Protein AF-A0A1M7EDC1-F1 (afdb_monomer_lite)

Sequence (51 aa):
IQMRSKAVVSGVPITTTIAALTSTVEGLMDKYDYGRFEVCSLQEYHRHIVK

Radius of gyration: 16.7 Å; chains: 1; bounding box: 43×23×36 Å

Secondary structure (DSSP, 8-state):
-HHHHHHHHTT-----SHHHHHHHHHHHHHTSSTT------HHHHHHHH--

Foldseek 3Di:
DVVVVVCVVVVHDDDDDPVSVVVVVVVCVVCVVPDDDPDDDPVVVVVVVPD

pLDDT: mean 86.79, std 11.6, range [53.25, 97.81]

Structure (mmCIF, N/CA/C/O backbone):
data_AF-A0A1M7EDC1-F1
#
_entry.id   AF-A0A1M7EDC1-F1
#
loop_
_atom_site.group_PDB
_atom_site.id
_atom_site.type_symbol
_atom_site.label_atom_id
_atom_site.label_alt_id
_atom_site.label_comp_id
_atom_site.label_asym_id
_atom_site.label_entity_id
_atom_site.label_seq_id
_atom_site.pdbx_PDB_ins_code
_atom_site.Cartn_x
_atom_site.Cartn_y
_atom_site.Cartn_z
_atom_site.occupancy
_atom_site.B_iso_or_equiv
_atom_site.auth_seq_id
_atom_site.auth_comp_id
_atom_site.auth_asym_id
_atom_site.auth_atom_id
_atom_site.pdbx_PDB_model_num
ATOM 1 N N . ILE A 1 1 ? -12.666 2.859 20.104 1.00 67.12 1 ILE A N 1
ATOM 2 C CA . ILE A 1 1 ? -12.360 3.669 18.894 1.00 67.12 1 ILE A CA 1
ATOM 3 C C . ILE A 1 1 ? -13.391 3.332 17.819 1.00 67.12 1 ILE A C 1
ATOM 5 O O . ILE A 1 1 ? -13.191 2.394 17.062 1.00 67.12 1 ILE A O 1
ATOM 9 N N . GLN A 1 2 ? -14.533 4.030 17.800 1.00 84.88 2 GLN A N 1
ATOM 10 C CA . GLN A 1 2 ? -15.661 3.654 16.928 1.00 84.88 2 GLN A CA 1
ATOM 11 C C . GLN A 1 2 ? -15.409 3.945 15.444 1.00 84.88 2 GLN A C 1
ATOM 13 O O . GLN A 1 2 ? -15.875 3.199 14.590 1.00 84.88 2 GLN A O 1
ATOM 18 N N . MET A 1 3 ? -14.643 4.995 15.141 1.00 88.44 3 MET A N 1
ATOM 19 C CA . MET A 1 3 ? -14.393 5.432 13.767 1.00 88.44 3 MET A CA 1
ATOM 20 C C . MET A 1 3 ? -13.634 4.368 12.952 1.00 88.44 3 MET A C 1
ATOM 22 O O . MET A 1 3 ? -14.083 3.993 11.875 1.00 88.44 3 MET A O 1
ATOM 26 N N . ARG A 1 4 ? -12.563 3.782 13.518 1.00 91.88 4 ARG A N 1
ATOM 27 C CA . ARG A 1 4 ? -11.803 2.698 12.864 1.00 91.88 4 ARG A CA 1
ATOM 28 C C . ARG A 1 4 ? -12.636 1.431 12.678 1.00 91.88 4 ARG A C 1
ATOM 30 O O . ARG A 1 4 ? -12.633 0.864 11.596 1.00 91.88 4 ARG A O 1
ATOM 37 N N . SER A 1 5 ? -13.363 1.002 13.711 1.00 94.00 5 SER A N 1
ATOM 38 C CA . SER A 1 5 ? -14.196 -0.205 13.631 1.00 94.00 5 SER A CA 1
ATOM 39 C C . SER A 1 5 ? -15.309 -0.064 12.591 1.00 94.00 5 SER A C 1
ATOM 41 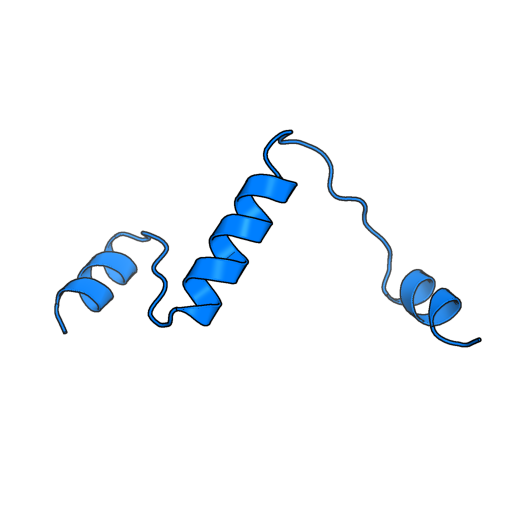O O . SER A 1 5 ? -15.540 -1.001 11.836 1.00 94.00 5 SER A O 1
ATOM 43 N N . LYS A 1 6 ? -15.954 1.108 12.496 1.00 95.50 6 LYS A N 1
ATOM 44 C CA . LYS A 1 6 ? -16.946 1.385 11.448 1.00 95.50 6 LYS A CA 1
ATOM 45 C C . LYS A 1 6 ? -16.327 1.368 10.052 1.00 95.50 6 LYS A C 1
ATOM 47 O O . LYS A 1 6 ? -16.873 0.705 9.183 1.00 95.50 6 LYS A O 1
ATOM 52 N N . ALA A 1 7 ? -15.192 2.041 9.850 1.00 94.69 7 ALA A N 1
ATOM 53 C CA . ALA A 1 7 ? -14.522 2.070 8.549 1.00 94.69 7 ALA A CA 1
ATOM 54 C C . ALA A 1 7 ? -14.179 0.654 8.049 1.00 94.69 7 ALA A C 1
ATOM 56 O O . ALA A 1 7 ? -14.496 0.318 6.912 1.00 94.69 7 ALA A O 1
ATOM 57 N N . VAL A 1 8 ? -13.640 -0.201 8.928 1.00 94.06 8 VAL A N 1
ATOM 58 C CA . VAL A 1 8 ? -13.317 -1.602 8.602 1.00 94.06 8 VAL A CA 1
ATOM 59 C C . VAL A 1 8 ? -14.567 -2.403 8.234 1.00 94.06 8 VAL A C 1
ATOM 61 O O . VAL A 1 8 ? -14.577 -3.061 7.199 1.00 94.06 8 VAL A O 1
ATOM 64 N N . VAL A 1 9 ? -15.630 -2.333 9.043 1.00 96.12 9 VAL A N 1
ATOM 65 C CA . VAL A 1 9 ? -16.887 -3.062 8.773 1.00 96.12 9 VAL A CA 1
ATOM 66 C C . VAL A 1 9 ? -17.536 -2.602 7.466 1.00 96.12 9 VAL A C 1
ATOM 68 O O . VAL A 1 9 ? -18.114 -3.410 6.747 1.00 96.12 9 VAL A O 1
ATOM 71 N N . SER A 1 10 ? -17.417 -1.318 7.136 1.00 96.81 10 SER A N 1
ATOM 72 C CA . SER A 1 10 ? -17.948 -0.740 5.901 1.00 96.81 10 SER A CA 1
ATOM 73 C C . SER A 1 10 ? -17.033 -0.921 4.684 1.00 96.81 10 SER A C 1
ATOM 75 O O . SER A 1 10 ? -17.385 -0.444 3.609 1.00 96.81 10 SER A O 1
ATOM 77 N N . GLY A 1 11 ? -15.863 -1.559 4.826 1.00 95.25 11 GLY A N 1
ATOM 78 C CA . GLY A 1 11 ? -14.898 -1.710 3.731 1.00 95.25 11 GLY A CA 1
ATOM 79 C C . GLY A 1 11 ? -14.322 -0.381 3.231 1.00 95.25 11 GLY A C 1
ATOM 80 O O . GLY A 1 11 ? -13.857 -0.299 2.097 1.00 95.25 11 GLY A O 1
ATOM 81 N N . VAL A 1 12 ? -14.368 0.668 4.057 1.00 95.31 12 VAL A N 1
ATOM 82 C CA . VAL A 1 12 ? -13.855 1.999 3.723 1.00 95.31 12 VAL A CA 1
ATOM 83 C C . VAL A 1 12 ? -12.368 2.054 4.085 1.00 95.31 12 VAL A C 1
ATOM 85 O O . VAL A 1 12 ? -12.031 1.892 5.264 1.00 95.31 12 VAL A O 1
ATOM 88 N N . PRO A 1 13 ? -11.465 2.303 3.117 1.00 92.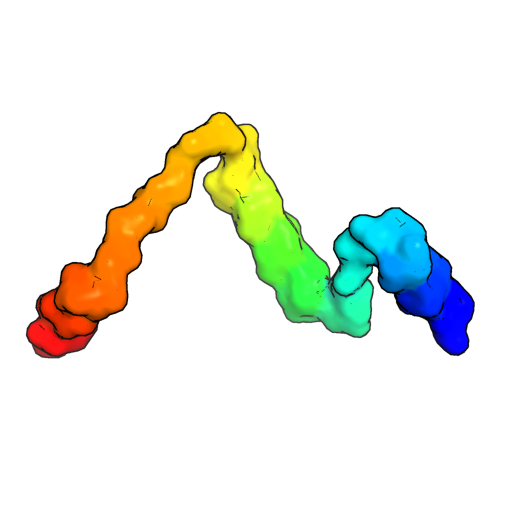94 13 PRO A N 1
ATOM 89 C CA . PRO A 1 13 ? -10.049 2.494 3.404 1.00 92.94 13 PRO A CA 1
ATOM 90 C C . PRO A 1 13 ? -9.840 3.646 4.393 1.00 92.94 13 PRO A C 1
ATOM 92 O O . PRO A 1 13 ? -10.421 4.721 4.244 1.00 92.94 13 PRO A O 1
ATOM 95 N N . ILE A 1 14 ? -9.005 3.430 5.408 1.00 94.31 14 ILE A N 1
ATOM 96 C CA . ILE A 1 14 ? -8.700 4.431 6.433 1.00 94.31 14 ILE A CA 1
ATOM 97 C C . ILE A 1 14 ? -7.204 4.450 6.736 1.00 94.31 14 ILE A C 1
ATOM 99 O O . ILE A 1 14 ? -6.564 3.408 6.864 1.00 94.31 14 ILE A O 1
ATOM 103 N N . THR A 1 15 ? -6.659 5.648 6.918 1.00 95.62 15 THR A N 1
ATOM 104 C CA . THR A 1 15 ? -5.297 5.873 7.406 1.00 95.62 15 THR A CA 1
ATOM 105 C C . THR A 1 15 ? -5.333 6.263 8.880 1.00 95.62 15 THR A C 1
ATOM 107 O O . THR A 1 15 ? -6.180 7.049 9.300 1.00 95.62 15 THR A O 1
ATOM 110 N N . THR A 1 16 ? -4.406 5.745 9.685 1.00 95.62 16 THR A N 1
ATOM 111 C CA . THR A 1 16 ? -4.342 6.042 11.132 1.00 95.62 16 THR A CA 1
ATOM 112 C C . THR A 1 16 ? -3.087 6.800 11.549 1.00 95.62 16 THR A C 1
ATOM 114 O O . THR A 1 16 ? -2.919 7.089 12.730 1.00 95.62 16 THR A O 1
ATOM 117 N N . THR A 1 17 ? -2.199 7.100 10.603 1.00 96.38 17 THR A N 1
ATOM 118 C CA . THR A 1 17 ? -0.984 7.891 10.815 1.00 96.38 17 THR A CA 1
ATOM 119 C C . THR A 1 17 ? -0.871 8.940 9.717 1.00 96.38 17 THR A C 1
ATOM 121 O O . THR A 1 17 ? -1.389 8.754 8.616 1.00 96.38 17 THR A O 1
ATOM 124 N N . ILE A 1 18 ? -0.168 10.034 10.011 1.00 97.50 18 ILE A N 1
ATOM 125 C CA . ILE A 1 18 ? 0.095 11.088 9.024 1.00 97.50 18 ILE A CA 1
ATOM 126 C C . ILE A 1 18 ? 0.938 10.533 7.870 1.00 97.50 18 ILE A C 1
ATOM 128 O O . ILE A 1 18 ? 0.622 10.788 6.718 1.00 97.50 18 ILE A O 1
ATOM 132 N N . ALA A 1 19 ? 1.939 9.694 8.159 1.00 97.81 19 ALA A N 1
ATOM 133 C CA . ALA A 1 19 ? 2.760 9.064 7.124 1.00 97.81 19 ALA A CA 1
ATOM 134 C C . ALA A 1 19 ? 1.927 8.225 6.137 1.00 97.81 19 ALA A C 1
ATOM 136 O O . ALA A 1 19 ? 2.137 8.316 4.932 1.00 97.81 19 ALA A O 1
ATOM 137 N N . ALA A 1 20 ? 0.950 7.454 6.635 1.00 96.06 20 ALA A N 1
ATOM 138 C CA . ALA A 1 20 ? 0.052 6.680 5.780 1.00 96.06 20 ALA A CA 1
ATOM 139 C C . ALA A 1 20 ? -0.886 7.576 4.956 1.00 96.06 20 ALA A C 1
ATOM 141 O O . ALA A 1 20 ? -1.213 7.237 3.822 1.00 96.06 20 ALA A O 1
ATOM 142 N N . LEU A 1 21 ? -1.321 8.713 5.511 1.00 96.25 21 LEU A N 1
ATOM 143 C CA . LEU A 1 21 ? -2.110 9.698 4.770 1.00 96.25 21 LEU A CA 1
ATOM 144 C C . LEU A 1 21 ? -1.303 10.284 3.606 1.00 96.25 21 LEU A C 1
ATOM 146 O O . LEU A 1 21 ? -1.795 10.286 2.480 1.00 96.25 21 LEU A O 1
ATOM 150 N N . THR A 1 22 ? -0.068 10.721 3.862 1.00 96.81 22 THR A N 1
ATOM 151 C CA . THR A 1 22 ? 0.817 11.291 2.836 1.00 96.81 22 THR A CA 1
ATOM 152 C C . THR A 1 22 ? 1.056 10.311 1.689 1.00 96.81 22 THR A C 1
ATOM 154 O O . THR A 1 22 ? 0.778 10.649 0.541 1.00 96.81 22 THR A O 1
ATOM 157 N N . SER A 1 23 ? 1.464 9.073 1.987 1.00 95.44 23 SER A N 1
ATOM 158 C CA . SER A 1 23 ? 1.727 8.070 0.945 1.00 95.44 23 SER A CA 1
ATOM 159 C C . SER A 1 23 ? 0.470 7.655 0.174 1.00 95.44 23 SER A C 1
ATOM 161 O O . SER A 1 23 ? 0.543 7.332 -1.011 1.00 95.44 23 SER A O 1
ATOM 163 N N . THR A 1 24 ? -0.705 7.695 0.814 1.00 94.12 24 THR A N 1
ATOM 164 C CA . THR A 1 24 ? -1.986 7.450 0.132 1.00 94.12 24 THR A CA 1
ATOM 165 C C . THR A 1 24 ? -2.294 8.554 -0.875 1.00 94.12 24 THR A C 1
ATOM 167 O O . THR A 1 24 ? -2.704 8.250 -1.992 1.00 94.12 24 THR A O 1
ATOM 170 N N . VAL A 1 25 ? -2.088 9.824 -0.509 1.00 93.31 25 VAL A N 1
ATOM 171 C CA . VAL A 1 25 ? -2.288 10.956 -1.429 1.00 93.31 25 VAL A CA 1
ATOM 172 C C . VAL A 1 25 ? -1.331 10.858 -2.614 1.00 93.31 25 VAL A C 1
ATOM 174 O O . VAL A 1 25 ? -1.785 10.940 -3.752 1.00 93.31 25 VAL A O 1
ATOM 177 N N . GLU A 1 26 ? -0.045 10.602 -2.368 1.00 92.12 26 GLU A N 1
ATOM 178 C CA . GLU A 1 26 ? 0.956 10.410 -3.428 1.00 92.12 26 GLU A CA 1
ATOM 179 C C . GLU A 1 26 ? 0.552 9.285 -4.388 1.00 92.12 26 GLU A C 1
ATOM 181 O O . GLU A 1 26 ? 0.490 9.493 -5.598 1.00 92.12 26 GLU A O 1
ATOM 186 N N . GLY A 1 27 ? 0.175 8.119 -3.855 1.00 87.19 27 GLY A N 1
ATOM 187 C CA . GLY A 1 27 ? -0.254 6.982 -4.668 1.00 87.19 27 GLY A CA 1
ATOM 188 C C . GLY A 1 27 ? -1.566 7.203 -5.431 1.00 87.19 27 GLY A C 1
ATOM 189 O O . GLY A 1 27 ? -1.784 6.549 -6.450 1.00 87.19 27 GLY A O 1
ATOM 190 N N . LEU A 1 28 ? -2.449 8.093 -4.964 1.00 87.81 28 LEU A N 1
ATOM 19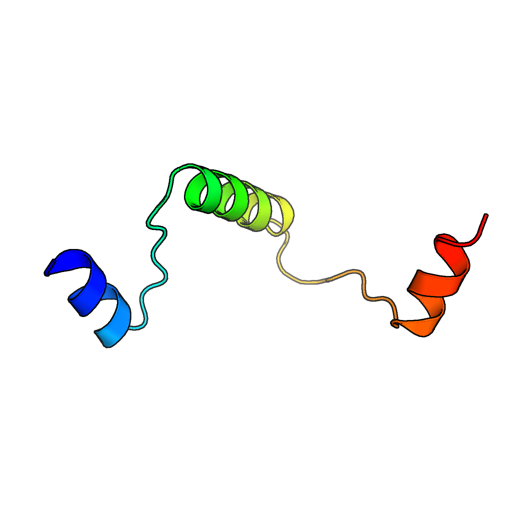1 C CA . LEU A 1 28 ? -3.657 8.494 -5.696 1.00 87.81 28 LEU A CA 1
ATOM 192 C C . LEU A 1 28 ? -3.341 9.498 -6.810 1.00 87.81 28 LEU A C 1
ATOM 194 O O . LEU A 1 28 ? -3.932 9.409 -7.884 1.00 87.81 28 LEU A O 1
ATOM 198 N N . MET A 1 29 ? -2.418 10.433 -6.567 1.00 87.00 29 MET A N 1
ATOM 199 C CA . MET A 1 29 ? -1.993 11.429 -7.557 1.00 87.00 29 MET A CA 1
ATOM 200 C C . MET A 1 29 ? -1.192 10.797 -8.699 1.00 87.00 29 MET A C 1
ATOM 202 O O . MET A 1 29 ? -1.429 11.128 -9.856 1.00 87.00 29 MET A O 1
ATOM 206 N N . ASP A 1 30 ? -0.306 9.849 -8.392 1.00 81.75 30 ASP A N 1
ATOM 207 C CA . ASP A 1 30 ? 0.465 9.088 -9.389 1.00 81.75 30 ASP A CA 1
ATOM 208 C C . ASP A 1 30 ? -0.443 8.281 -10.337 1.00 81.75 30 ASP A C 1
ATOM 210 O O . ASP A 1 30 ? -0.148 8.079 -11.511 1.00 81.75 30 ASP A O 1
ATOM 214 N N . LYS A 1 31 ? -1.621 7.877 -9.848 1.00 70.62 31 LYS A N 1
ATOM 215 C CA . LYS A 1 31 ? -2.605 7.070 -10.586 1.00 70.62 31 LYS A CA 1
ATOM 216 C C . LYS A 1 31 ? -3.761 7.885 -11.156 1.00 70.62 31 LYS A C 1
ATOM 218 O O . LYS A 1 31 ? -4.794 7.306 -11.497 1.00 70.62 31 LYS A O 1
ATOM 223 N N . TYR A 1 32 ? -3.619 9.208 -11.239 1.00 66.12 32 TYR A N 1
ATOM 224 C CA . TYR A 1 32 ? -4.692 10.077 -11.721 1.00 66.12 32 TYR A CA 1
ATOM 225 C C . TYR A 1 32 ? -5.108 9.730 -13.164 1.00 66.12 32 TYR A C 1
ATOM 227 O O . TYR A 1 32 ? -6.286 9.831 -13.499 1.00 66.12 32 TYR A O 1
ATOM 235 N N . ASP A 1 33 ? -4.177 9.215 -13.976 1.00 66.06 33 ASP A N 1
ATOM 236 C CA . ASP A 1 33 ? -4.432 8.707 -15.331 1.00 66.06 33 ASP A CA 1
ATOM 237 C C . ASP A 1 33 ? -4.682 7.184 -15.325 1.00 66.06 33 ASP A C 1
ATOM 239 O O . ASP A 1 33 ? -3.903 6.380 -15.842 1.00 66.06 33 ASP A O 1
ATOM 243 N N . TYR A 1 34 ? -5.754 6.781 -14.629 1.00 59.81 34 TYR A N 1
ATOM 244 C CA . TYR A 1 34 ? -6.206 5.396 -14.449 1.00 59.81 34 TYR A CA 1
ATOM 245 C C . TYR A 1 34 ? -5.958 4.517 -15.689 1.00 59.81 34 TYR A C 1
ATOM 247 O O . TYR A 1 34 ? -6.675 4.624 -16.684 1.00 59.81 34 TYR A O 1
ATOM 255 N N . GLY A 1 35 ? -5.035 3.550 -15.605 1.00 62.09 35 GLY A N 1
ATOM 256 C CA . GLY A 1 35 ? -5.102 2.425 -16.541 1.00 62.09 35 GLY A CA 1
ATOM 257 C C . GLY A 1 35 ? -3.878 1.553 -16.748 1.00 62.09 35 GLY A C 1
ATOM 258 O O . GLY A 1 35 ? -4.059 0.422 -17.201 1.00 62.09 35 GLY A O 1
ATOM 259 N N . ARG A 1 36 ? -2.651 2.000 -16.460 1.00 71.38 36 ARG A N 1
ATOM 260 C CA . ARG A 1 36 ? -1.468 1.166 -16.735 1.00 71.38 36 ARG A CA 1
ATOM 261 C C . ARG A 1 36 ? -0.429 1.275 -15.636 1.00 71.38 36 ARG A C 1
ATOM 263 O O . ARG A 1 36 ? 0.198 2.307 -15.460 1.00 71.38 36 ARG A O 1
ATOM 270 N N . PHE A 1 37 ? -0.240 0.169 -14.926 1.00 76.81 37 PHE A N 1
ATOM 271 C CA . PHE A 1 37 ? 0.963 -0.034 -14.137 1.00 76.81 37 PHE A CA 1
ATOM 272 C C . PHE A 1 37 ? 2.076 -0.465 -15.082 1.00 76.81 37 PHE A C 1
ATOM 274 O O . PHE A 1 37 ? 1.907 -1.442 -15.816 1.00 76.81 37 PHE A O 1
ATOM 281 N N . GLU A 1 38 ? 3.212 0.227 -15.044 1.00 81.62 38 GLU A N 1
ATOM 282 C CA . GLU A 1 38 ? 4.445 -0.415 -15.475 1.00 81.62 38 GLU A CA 1
ATOM 283 C C . GLU A 1 38 ? 4.710 -1.574 -14.519 1.00 81.62 38 GLU A C 1
ATOM 285 O O . GLU A 1 38 ? 4.800 -1.412 -13.300 1.00 81.62 38 GLU 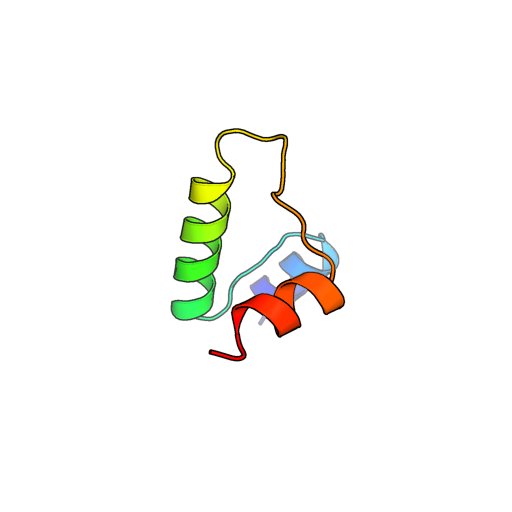A O 1
ATOM 290 N N . VAL A 1 39 ? 4.750 -2.775 -15.082 1.00 85.69 39 VAL A N 1
ATOM 291 C CA . VAL A 1 39 ? 5.005 -3.999 -14.337 1.00 85.69 39 VAL A CA 1
ATOM 292 C C . VAL A 1 39 ? 6.359 -4.538 -14.756 1.00 85.69 39 VAL A C 1
ATOM 294 O O . VAL A 1 39 ? 6.710 -4.528 -15.933 1.00 85.69 39 VAL A O 1
ATOM 297 N N . CYS A 1 40 ? 7.108 -5.041 -13.785 1.00 90.06 40 CYS A N 1
ATOM 298 C CA . CYS A 1 40 ? 8.269 -5.872 -14.046 1.00 90.06 40 CYS A CA 1
ATOM 299 C C . CYS A 1 40 ? 8.166 -7.141 -13.206 1.00 90.06 40 CYS A C 1
ATOM 301 O O . CYS A 1 40 ? 7.602 -7.155 -12.107 1.00 90.06 40 CYS A O 1
ATOM 303 N N . SER A 1 41 ? 8.698 -8.230 -13.744 1.00 93.25 41 SER A N 1
ATOM 304 C CA . SER A 1 41 ? 8.912 -9.447 -12.977 1.00 93.25 41 SER A CA 1
ATOM 305 C C . SER A 1 41 ? 9.993 -9.221 -11.920 1.00 93.25 41 SER A C 1
ATOM 307 O O . SER A 1 41 ? 10.905 -8.406 -12.085 1.00 93.25 41 SER A O 1
ATOM 309 N N . LEU A 1 42 ? 9.951 -10.006 -10.841 1.00 92.31 42 LEU A N 1
ATOM 310 C CA . LEU A 1 42 ? 11.006 -9.969 -9.827 1.00 92.31 42 LEU A CA 1
ATOM 311 C C . LEU A 1 42 ? 12.382 -10.261 -10.444 1.00 92.31 42 LEU A C 1
ATOM 313 O O . LEU A 1 42 ? 13.381 -9.681 -10.033 1.00 92.31 42 LEU A O 1
ATOM 317 N N . GLN A 1 43 ? 12.452 -11.133 -11.448 1.00 94.19 43 GLN A N 1
ATOM 318 C CA . GLN A 1 43 ? 13.686 -11.466 -12.155 1.00 94.19 43 GLN A CA 1
ATOM 319 C C . GLN A 1 43 ? 14.259 -10.263 -12.919 1.00 94.19 43 GLN A C 1
AT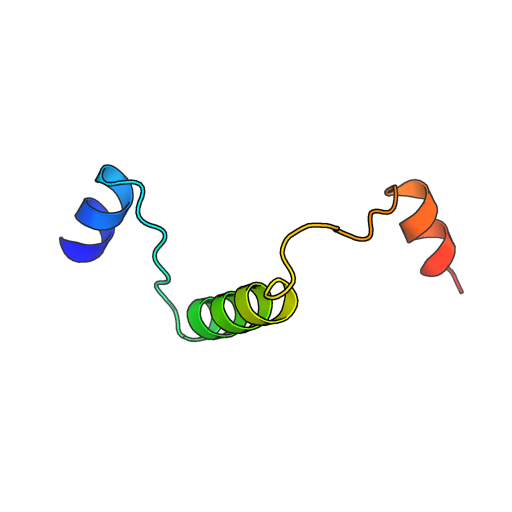OM 321 O O . GLN A 1 43 ? 15.472 -10.061 -12.912 1.00 94.19 43 GLN A O 1
ATOM 326 N N . GLU A 1 44 ? 13.412 -9.459 -13.568 1.00 92.62 44 GLU A N 1
ATOM 327 C CA . GLU A 1 44 ? 13.832 -8.214 -14.229 1.00 92.62 44 GLU A CA 1
ATOM 328 C C . GLU A 1 44 ? 14.308 -7.177 -13.217 1.00 92.62 44 GLU A C 1
ATOM 330 O O . GLU A 1 44 ? 15.363 -6.578 -13.417 1.00 92.62 44 GLU A O 1
ATOM 335 N N . TYR A 1 45 ? 13.588 -7.023 -12.103 1.00 90.75 45 TYR A N 1
ATOM 336 C CA . TYR A 1 45 ? 13.966 -6.108 -11.028 1.00 90.75 45 TYR A CA 1
ATOM 337 C C . TYR A 1 45 ? 15.370 -6.409 -10.478 1.00 90.75 45 TYR A C 1
ATOM 339 O O . TYR A 1 45 ? 16.223 -5.522 -10.433 1.00 90.75 45 TYR A O 1
ATOM 347 N N . HIS A 1 46 ? 15.668 -7.674 -10.154 1.00 91.44 46 HIS A N 1
ATOM 348 C CA . HIS A 1 46 ? 16.986 -8.063 -9.632 1.00 91.44 46 HIS A CA 1
ATOM 349 C C . HIS A 1 46 ? 18.135 -7.797 -10.618 1.00 91.44 46 HIS A C 1
ATOM 351 O O . HIS A 1 46 ? 19.242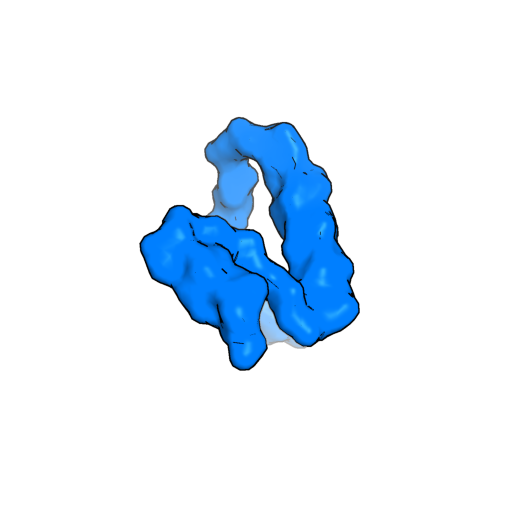 -7.485 -10.183 1.00 91.44 46 HIS A O 1
ATOM 357 N N . ARG A 1 47 ? 17.893 -7.869 -11.935 1.00 89.94 47 ARG A N 1
ATOM 358 C CA . ARG A 1 47 ? 18.917 -7.539 -12.944 1.00 89.94 47 ARG A CA 1
ATOM 359 C C . ARG A 1 47 ? 19.278 -6.053 -12.973 1.00 89.94 47 ARG A C 1
ATOM 361 O O . ARG A 1 47 ? 20.388 -5.724 -13.373 1.00 89.94 47 ARG A O 1
ATOM 368 N N . HIS A 1 48 ? 18.369 -5.168 -12.567 1.00 82.69 48 HIS A N 1
ATOM 369 C CA . HIS A 1 48 ? 18.606 -3.722 -12.561 1.00 82.69 48 HIS A CA 1
ATOM 370 C C . HIS A 1 48 ? 19.271 -3.211 -11.275 1.00 82.69 48 HIS A C 1
ATOM 372 O O . HIS A 1 48 ? 19.883 -2.148 -11.304 1.00 82.69 48 HIS A O 1
ATOM 378 N N . ILE A 1 49 ? 19.178 -3.955 -10.167 1.00 80.56 49 ILE A N 1
ATOM 379 C CA . ILE A 1 49 ? 19.764 -3.566 -8.870 1.00 80.56 49 ILE A CA 1
ATOM 380 C C . ILE A 1 49 ? 21.236 -3.967 -8.755 1.00 80.56 49 ILE A C 1
ATOM 382 O O . ILE A 1 49 ? 22.001 -3.289 -8.078 1.00 80.56 49 ILE A O 1
ATOM 386 N N . VAL A 1 50 ? 21.644 -5.070 -9.390 1.00 63.00 50 VAL A N 1
ATOM 387 C CA . VAL A 1 50 ? 23.035 -5.544 -9.345 1.00 63.00 50 VAL A CA 1
ATOM 388 C C . VAL A 1 50 ? 23.862 -4.787 -10.392 1.00 63.00 50 VAL A C 1
ATOM 390 O O . VAL A 1 50 ? 24.126 -5.294 -11.483 1.00 63.00 50 VAL A O 1
ATOM 393 N N . LYS A 1 51 ? 24.242 -3.552 -10.057 1.00 53.25 51 LYS A N 1
ATOM 394 C CA . LYS A 1 51 ? 25.341 -2.803 -10.680 1.00 53.25 51 LYS A CA 1
ATOM 395 C C . LYS A 1 51 ? 26.234 -2.203 -9.607 1.00 53.25 51 LYS A C 1
ATOM 397 O O . LYS A 1 51 ? 25.681 -1.613 -8.656 1.00 53.25 51 LYS A O 1
#